Protein AF-A0A5J6V4W4-F1 (afdb_monomer_lite)

Secondary structure (DSSP, 8-state):
--PPP-------PPP-S-HHHHHHHHHHHHHHTT-HHHHHHHHHHHHHHHHHHHH---PPPP-

Foldseek 3Di:
DDDPPPPPCPVPDPDPLQPQLVVLVVQQVVQVPPDPVSNVVSVVVSVVSVVVCVVPVDDRDDD

Structure (mmCIF, N/CA/C/O backbone):
data_AF-A0A5J6V4W4-F1
#
_entry.id   AF-A0A5J6V4W4-F1
#
loop_
_atom_site.group_PDB
_atom_site.id
_atom_site.type_symbol
_atom_site.label_atom_id
_atom_site.label_alt_id
_atom_site.label_comp_id
_atom_site.label_asym_id
_atom_site.label_entity_id
_atom_site.label_seq_id
_atom_site.pdbx_PDB_ins_code
_atom_site.Cartn_x
_atom_site.Cartn_y
_atom_site.Cartn_z
_atom_site.occupancy
_atom_site.B_iso_or_equiv
_atom_site.auth_seq_id
_atom_site.auth_comp_id
_atom_site.auth_asym_id
_atom_site.auth_atom_id
_atom_site.pdbx_PDB_model_num
ATOM 1 N N . MET A 1 1 ? -41.167 -12.485 2.576 1.00 51.53 1 MET A N 1
ATOM 2 C CA . MET A 1 1 ? -40.334 -13.237 1.606 1.00 51.53 1 MET A CA 1
ATOM 3 C C . MET A 1 1 ? -40.454 -12.488 0.284 1.00 51.53 1 MET A C 1
ATOM 5 O O . MET A 1 1 ? -41.581 -12.279 -0.123 1.00 51.53 1 MET A O 1
ATOM 9 N N . LYS A 1 2 ? -39.437 -11.948 -0.383 1.00 50.16 2 LYS A N 1
ATOM 10 C CA . LYS A 1 2 ? -37.992 -12.185 -0.416 1.00 50.16 2 LYS A CA 1
ATOM 11 C C . LYS A 1 2 ? -37.296 -10.828 -0.625 1.00 50.16 2 LYS A C 1
ATOM 13 O O . LYS A 1 2 ? -37.738 -10.070 -1.483 1.00 50.16 2 LYS A O 1
ATOM 18 N N . GLY A 1 3 ? -36.229 -10.545 0.122 1.00 45.81 3 GLY A N 1
ATOM 19 C CA . GLY A 1 3 ? -35.216 -9.604 -0.358 1.00 45.81 3 GLY A CA 1
ATOM 20 C C . GLY A 1 3 ? -34.602 -10.203 -1.622 1.00 45.81 3 GLY A C 1
ATOM 21 O O . GLY A 1 3 ? -34.345 -11.410 -1.647 1.00 45.81 3 GLY A O 1
ATOM 22 N N . GLY A 1 4 ? -34.495 -9.406 -2.685 1.00 48.66 4 GLY A N 1
ATOM 23 C CA . GLY A 1 4 ? -33.850 -9.817 -3.932 1.00 48.66 4 GLY A CA 1
ATOM 24 C C . GLY A 1 4 ? -32.409 -10.275 -3.687 1.00 48.66 4 GLY A C 1
ATOM 25 O O . GLY A 1 4 ? -31.861 -9.965 -2.624 1.00 48.66 4 GLY A O 1
ATOM 26 N N . PRO A 1 5 ? -31.822 -11.049 -4.619 1.00 53.12 5 PRO A N 1
ATOM 27 C CA . PRO A 1 5 ? -30.434 -11.467 -4.499 1.00 53.12 5 PRO A CA 1
ATOM 28 C C . PRO A 1 5 ? -29.603 -10.202 -4.321 1.00 53.12 5 PRO A C 1
ATOM 30 O O . PRO A 1 5 ? -29.699 -9.275 -5.118 1.00 53.12 5 PRO A O 1
ATOM 33 N N . GLN A 1 6 ? -28.901 -10.128 -3.198 1.00 52.91 6 GLN A N 1
ATOM 34 C CA . GLN A 1 6 ? -27.885 -9.116 -2.988 1.00 52.91 6 GLN A CA 1
ATOM 35 C C . GLN A 1 6 ? -26.888 -9.361 -4.113 1.00 52.91 6 GLN A C 1
ATOM 37 O O . GLN A 1 6 ? -26.283 -10.430 -4.142 1.00 52.91 6 GLN A O 1
ATOM 42 N N . ASP A 1 7 ? -26.826 -8.453 -5.087 1.00 47.06 7 ASP A N 1
ATOM 43 C CA . ASP A 1 7 ? -25.741 -8.428 -6.051 1.00 47.06 7 ASP A CA 1
ATOM 44 C C . ASP A 1 7 ? -24.456 -8.424 -5.226 1.00 47.06 7 ASP A C 1
ATOM 46 O O . ASP A 1 7 ? -24.128 -7.451 -4.541 1.00 47.06 7 ASP A O 1
ATOM 50 N N . GLU A 1 8 ? -23.785 -9.569 -5.216 1.00 51.84 8 GLU A N 1
A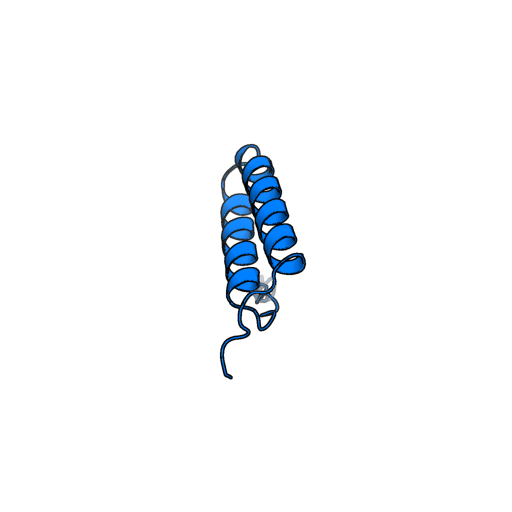TOM 51 C CA . GLU A 1 8 ? -22.448 -9.742 -4.691 1.00 51.84 8 GLU A CA 1
ATOM 52 C C . GLU A 1 8 ? -21.538 -8.939 -5.620 1.00 51.84 8 GLU A C 1
ATOM 54 O O . GLU A 1 8 ? -20.866 -9.490 -6.488 1.00 51.84 8 GLU A O 1
ATOM 59 N N . HIS A 1 9 ? -21.547 -7.612 -5.472 1.00 46.66 9 HIS A N 1
ATOM 60 C CA . HIS A 1 9 ? -20.443 -6.768 -5.886 1.00 46.66 9 HIS A CA 1
ATOM 61 C C . HIS A 1 9 ? -19.262 -7.208 -5.022 1.00 46.66 9 HIS A C 1
ATOM 63 O O . HIS A 1 9 ? -18.925 -6.601 -4.010 1.00 46.66 9 HIS A O 1
ATOM 69 N N . GLN A 1 10 ? -18.657 -8.336 -5.389 1.00 52.53 10 GLN A N 1
ATOM 70 C CA . GLN A 1 10 ? -17.237 -8.518 -5.199 1.00 52.53 10 GLN A CA 1
ATOM 71 C C . GLN A 1 10 ? -16.651 -7.322 -5.939 1.00 52.53 10 GLN A C 1
ATOM 73 O O . GLN A 1 10 ? -16.664 -7.314 -7.166 1.00 52.53 10 GLN A O 1
ATOM 78 N N . ASP A 1 11 ? -16.332 -6.253 -5.209 1.00 53.97 11 ASP A N 1
ATOM 79 C CA . ASP A 1 11 ? -15.751 -5.031 -5.750 1.00 53.97 11 ASP A CA 1
ATOM 80 C C . ASP A 1 11 ? -14.459 -5.417 -6.478 1.00 53.97 11 ASP A C 1
ATOM 82 O O . ASP A 1 11 ? -13.377 -5.496 -5.889 1.00 53.97 11 ASP A O 1
ATOM 86 N N . GLU A 1 12 ? -14.596 -5.758 -7.758 1.00 61.28 12 GLU A N 1
ATOM 87 C CA . GLU A 1 12 ? -13.507 -6.156 -8.625 1.00 61.28 12 GLU A CA 1
ATOM 88 C C . GLU A 1 12 ? -12.629 -4.921 -8.753 1.00 61.28 12 GLU A C 1
ATOM 90 O O . GLU A 1 12 ? -13.001 -3.911 -9.358 1.00 61.28 12 GLU A O 1
ATOM 95 N N . ARG A 1 13 ? -11.505 -4.938 -8.035 1.00 64.88 13 ARG A N 1
ATOM 96 C CA . ARG A 1 13 ? -10.636 -3.774 -7.976 1.00 64.88 13 ARG A CA 1
ATOM 97 C C . ARG A 1 13 ? -10.188 -3.390 -9.378 1.00 64.88 13 ARG A C 1
ATOM 99 O O . ARG A 1 13 ? -9.822 -4.275 -10.152 1.00 64.88 13 ARG A O 1
ATOM 106 N N . PRO A 1 14 ? -10.103 -2.084 -9.669 1.00 66.12 14 PRO A N 1
ATOM 107 C CA . PRO A 1 14 ? -9.481 -1.639 -10.898 1.00 66.12 14 PRO A CA 1
ATOM 108 C C . PRO A 1 14 ? -8.034 -2.139 -10.931 1.00 66.12 14 PRO A C 1
ATOM 110 O O . PRO A 1 14 ? -7.217 -1.777 -10.084 1.00 66.12 14 PRO A O 1
ATOM 113 N N . VAL A 1 15 ? -7.742 -2.992 -11.911 1.00 79.19 15 VAL A N 1
ATOM 114 C CA . VAL A 1 15 ? -6.381 -3.391 -12.267 1.00 79.19 15 VAL A CA 1
ATOM 115 C C . VAL A 1 15 ? -5.704 -2.160 -12.860 1.00 79.19 15 VAL A C 1
AT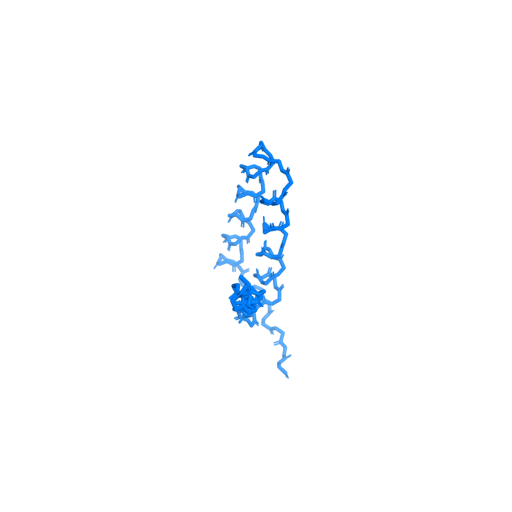OM 117 O O . VAL A 1 15 ? -6.188 -1.582 -13.834 1.00 79.19 15 VAL A O 1
ATOM 120 N N . THR A 1 16 ? -4.610 -1.721 -12.249 1.00 82.12 16 THR A N 1
ATOM 121 C CA . THR A 1 16 ? -3.912 -0.484 -12.630 1.00 82.12 16 THR A CA 1
ATOM 122 C C . THR A 1 16 ? -2.988 -0.674 -13.832 1.00 82.12 16 THR A C 1
ATOM 124 O O . THR A 1 16 ? -2.507 0.305 -14.400 1.00 82.12 16 THR A O 1
ATOM 127 N N . GLY A 1 17 ? -2.740 -1.927 -14.228 1.00 83.56 17 GLY A N 1
ATOM 128 C CA . GLY A 1 17 ? -1.786 -2.287 -15.277 1.00 83.56 17 GLY A CA 1
ATOM 129 C C . GLY A 1 17 ? -0.333 -2.292 -14.792 1.00 83.56 17 GLY A C 1
ATOM 130 O O . GLY A 1 17 ? 0.561 -2.656 -15.554 1.00 83.56 17 GLY A O 1
ATOM 131 N N . ASP A 1 18 ? -0.090 -1.933 -13.527 1.00 87.12 18 ASP A N 1
ATOM 132 C CA . ASP A 1 18 ? 1.196 -2.077 -12.854 1.00 87.12 18 ASP A CA 1
ATOM 133 C C . ASP A 1 18 ? 1.104 -3.219 -11.822 1.00 87.12 18 ASP A C 1
ATOM 135 O O . ASP A 1 18 ? 0.495 -3.047 -10.761 1.00 87.12 18 ASP A O 1
ATOM 139 N N . PRO A 1 19 ? 1.748 -4.378 -12.077 1.00 86.69 19 PRO A N 1
ATOM 140 C CA . PRO A 1 19 ? 1.686 -5.530 -11.176 1.00 86.69 19 PRO A CA 1
ATOM 141 C C . PRO A 1 19 ? 2.177 -5.236 -9.752 1.00 86.69 19 PRO A C 1
ATOM 143 O O . PRO A 1 19 ? 1.771 -5.903 -8.799 1.00 86.69 19 PRO A O 1
ATOM 146 N N . GLY A 1 20 ? 3.075 -4.259 -9.590 1.00 88.38 20 GLY A N 1
ATOM 147 C CA . GLY A 1 20 ? 3.562 -3.824 -8.287 1.00 88.38 20 GLY A CA 1
ATOM 148 C C . GLY A 1 20 ? 2.493 -3.054 -7.518 1.00 88.38 20 GLY A C 1
ATOM 149 O O . GLY A 1 20 ? 2.252 -3.353 -6.348 1.00 88.38 20 GLY A O 1
ATOM 150 N N . VAL A 1 21 ? 1.821 -2.107 -8.173 1.00 90.50 21 VAL A N 1
ATOM 151 C CA . VAL A 1 21 ? 0.713 -1.336 -7.584 1.00 90.50 21 VAL A CA 1
ATOM 152 C C . VAL A 1 21 ? -0.473 -2.244 -7.259 1.00 90.50 21 VAL A C 1
ATOM 154 O O . VAL A 1 21 ? -1.024 -2.160 -6.157 1.00 90.50 21 VAL A O 1
ATOM 157 N N . ASP A 1 22 ? -0.818 -3.160 -8.163 1.00 90.50 22 ASP A N 1
ATOM 158 C CA . ASP A 1 22 ? -1.914 -4.111 -7.962 1.00 90.50 22 ASP A CA 1
ATOM 159 C C . ASP A 1 22 ? -1.653 -5.006 -6.742 1.00 90.50 22 ASP A C 1
ATOM 161 O O . ASP A 1 22 ? -2.533 -5.183 -5.896 1.00 90.50 22 ASP A O 1
ATOM 165 N N . ARG A 1 23 ? -0.414 -5.489 -6.578 1.00 90.56 23 ARG A N 1
ATOM 166 C CA . ARG A 1 23 ? -0.007 -6.280 -5.408 1.00 90.56 23 ARG A CA 1
ATOM 167 C C . ARG A 1 23 ? -0.042 -5.479 -4.108 1.00 90.56 23 ARG A C 1
ATOM 169 O O . ARG A 1 23 ? -0.553 -5.973 -3.111 1.00 90.56 23 ARG A O 1
ATOM 176 N N . ILE A 1 24 ? 0.469 -4.246 -4.104 1.00 92.19 24 ILE A N 1
ATOM 177 C CA . ILE A 1 24 ? 0.447 -3.393 -2.901 1.00 92.19 24 ILE A CA 1
ATOM 178 C C . ILE A 1 24 ? -0.995 -3.131 -2.458 1.00 92.19 24 ILE A C 1
ATOM 180 O O . ILE A 1 24 ? -1.305 -3.176 -1.267 1.00 92.19 24 ILE A O 1
ATOM 184 N N . THR A 1 25 ? -1.883 -2.890 -3.420 1.00 90.62 25 THR A N 1
ATOM 185 C CA . THR A 1 25 ? -3.303 -2.685 -3.142 1.00 90.62 25 THR A CA 1
ATOM 186 C C . THR A 1 25 ? -3.920 -3.978 -2.604 1.00 90.62 25 THR A C 1
ATOM 188 O O . THR A 1 25 ? -4.682 -3.921 -1.635 1.00 90.62 25 THR A O 1
ATOM 191 N N . ALA A 1 26 ? -3.567 -5.141 -3.181 1.00 90.00 26 ALA A N 1
ATOM 192 C CA . ALA A 1 26 ? -3.955 -6.480 -2.717 1.00 90.00 26 ALA A CA 1
ATOM 193 C C . ALA A 1 26 ? -3.665 -6.709 -1.242 1.00 90.00 26 ALA A C 1
ATOM 195 O O . ALA A 1 26 ? -4.603 -6.957 -0.480 1.00 90.00 26 ALA A O 1
ATOM 196 N N . ASP A 1 27 ? -2.410 -6.517 -0.856 1.00 90.44 27 ASP A N 1
ATOM 197 C CA . ASP A 1 27 ? -1.946 -6.697 0.514 1.00 90.44 27 ASP A CA 1
ATOM 198 C C . ASP A 1 27 ? -2.688 -5.763 1.490 1.00 90.44 27 ASP A C 1
ATOM 200 O O . ASP A 1 27 ? -3.093 -6.184 2.574 1.00 90.44 27 ASP A O 1
ATOM 204 N N . LEU A 1 28 ? -2.922 -4.502 1.097 1.00 91.12 28 LEU A N 1
ATOM 205 C CA . LEU A 1 28 ? -3.612 -3.527 1.945 1.00 91.12 28 LEU A CA 1
ATOM 206 C C . LEU A 1 28 ? -5.067 -3.923 2.229 1.00 91.12 28 LEU A C 1
ATOM 208 O O . LEU A 1 28 ? -5.504 -3.854 3.375 1.00 91.12 28 LEU A O 1
ATOM 212 N N . GLN A 1 29 ? -5.822 -4.346 1.212 1.00 89.19 29 GLN A N 1
ATOM 213 C CA . GLN A 1 29 ? -7.212 -4.767 1.424 1.00 89.19 29 GLN A CA 1
ATOM 214 C C . GLN A 1 29 ? -7.315 -5.994 2.325 1.00 89.19 29 GLN A C 1
ATOM 216 O O . GLN A 1 29 ? -8.217 -6.051 3.157 1.00 89.19 29 GLN A O 1
ATOM 221 N N . GLN A 1 30 ? -6.396 -6.951 2.181 1.00 88.50 30 GLN A N 1
ATOM 222 C CA . GLN A 1 30 ? -6.367 -8.116 3.059 1.00 88.50 30 GLN A CA 1
ATOM 223 C C . GLN A 1 30 ? -6.170 -7.685 4.519 1.00 88.50 30 GLN A C 1
ATOM 225 O O . GLN A 1 30 ? -6.935 -8.098 5.385 1.00 88.50 30 GLN A O 1
ATOM 230 N N . ALA A 1 31 ? -5.223 -6.777 4.779 1.00 88.06 31 ALA A N 1
ATOM 231 C CA . ALA A 1 31 ? -4.962 -6.270 6.126 1.00 88.06 31 ALA A CA 1
ATOM 232 C C . ALA A 1 31 ? -6.140 -5.477 6.725 1.00 88.06 31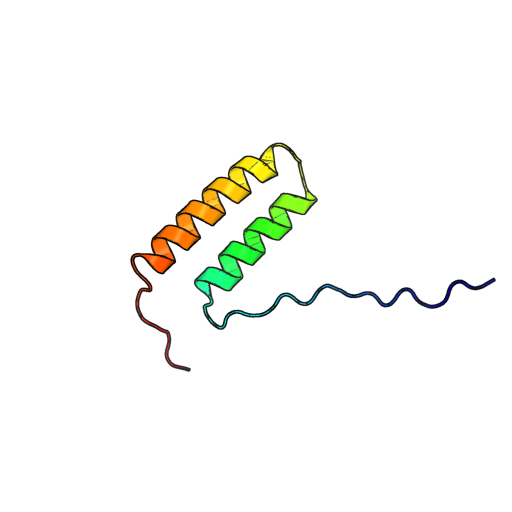 ALA A C 1
ATOM 234 O O . ALA A 1 31 ? -6.350 -5.494 7.936 1.00 88.06 31 ALA A O 1
ATOM 235 N N . MET A 1 32 ? -6.938 -4.802 5.890 1.00 83.62 32 MET A N 1
ATOM 236 C CA . MET A 1 32 ? -8.142 -4.083 6.328 1.00 83.62 32 MET A CA 1
ATOM 237 C C . MET A 1 32 ? -9.269 -5.002 6.824 1.00 83.62 32 MET A C 1
ATOM 239 O O . MET A 1 32 ? -10.142 -4.531 7.551 1.00 83.62 32 MET A O 1
ATOM 243 N N . GLY A 1 33 ? -9.262 -6.287 6.452 1.00 79.94 33 GLY A N 1
ATOM 244 C CA . GLY A 1 33 ? -10.272 -7.267 6.861 1.00 79.94 33 GLY A CA 1
ATOM 245 C C . GLY A 1 33 ? -9.986 -7.988 8.183 1.00 79.94 33 GLY A C 1
ATOM 246 O O . GLY A 1 33 ? -10.844 -8.736 8.645 1.00 79.94 33 GLY A O 1
ATOM 247 N N . GLU A 1 34 ? -8.806 -7.793 8.779 1.00 75.75 34 GLU A N 1
ATOM 248 C CA . GLU A 1 34 ? -8.339 -8.593 9.920 1.00 75.75 34 GLU A CA 1
ATOM 249 C C . GLU A 1 34 ? -8.425 -7.840 11.259 1.00 75.75 34 GLU A C 1
ATOM 251 O O . GLU A 1 34 ? -9.208 -8.226 12.128 1.00 75.75 34 GLU A O 1
ATOM 256 N N . ASP A 1 35 ? -7.638 -6.773 11.441 1.00 82.25 35 ASP A N 1
ATOM 257 C CA . ASP A 1 35 ? -7.463 -6.096 12.736 1.00 82.25 35 ASP A CA 1
ATOM 258 C C . ASP A 1 35 ? -7.205 -4.583 12.557 1.00 82.25 35 ASP A C 1
ATOM 260 O O . ASP A 1 35 ? -6.257 -4.213 11.854 1.00 82.25 35 ASP A O 1
ATOM 264 N N . PRO A 1 36 ? -7.982 -3.693 13.215 1.00 78.69 36 PRO A N 1
ATOM 265 C CA . PRO A 1 36 ? -7.795 -2.240 13.168 1.00 78.69 36 PRO A CA 1
ATOM 266 C C . PRO A 1 36 ? -6.370 -1.748 13.466 1.00 78.69 36 PRO A C 1
ATOM 268 O O . PRO A 1 36 ? -5.929 -0.772 12.855 1.00 78.69 36 PRO A O 1
ATOM 271 N N . GLU A 1 37 ? -5.634 -2.393 14.375 1.00 79.75 37 GLU A N 1
ATOM 272 C CA . GLU A 1 37 ? -4.257 -1.993 14.704 1.00 79.75 37 GLU A CA 1
ATOM 273 C C . GLU A 1 37 ? -3.277 -2.345 13.575 1.00 79.75 37 GLU A C 1
ATOM 275 O O . GLU A 1 37 ? -2.318 -1.613 13.308 1.00 79.75 37 GLU A O 1
ATOM 280 N N . GLN A 1 38 ? -3.552 -3.422 12.838 1.00 83.50 38 GLN A N 1
ATOM 281 C CA . GLN A 1 38 ? -2.752 -3.830 11.684 1.00 83.50 38 GLN A CA 1
ATOM 282 C C . GLN A 1 38 ? -3.010 -2.949 10.458 1.00 83.50 38 GLN A C 1
ATOM 284 O O . GLN A 1 38 ? -2.105 -2.763 9.640 1.00 83.50 38 GLN A O 1
ATOM 289 N N . VAL A 1 39 ? -4.189 -2.321 10.368 1.00 88.88 39 VAL A N 1
ATOM 290 C CA . VAL A 1 39 ? -4.541 -1.411 9.267 1.00 88.88 39 VAL A CA 1
ATOM 291 C C . VAL A 1 39 ? -3.586 -0.224 9.179 1.00 88.88 39 VAL A C 1
ATOM 293 O O . VAL A 1 39 ? -3.171 0.142 8.082 1.00 88.88 39 VAL A O 1
ATOM 296 N N . VAL A 1 40 ? -3.186 0.371 10.307 1.00 90.38 40 VAL A N 1
ATOM 297 C CA . VAL A 1 40 ? -2.282 1.538 10.305 1.00 90.38 40 VAL A CA 1
ATOM 298 C C . VAL A 1 40 ? -0.893 1.159 9.789 1.00 90.38 40 VAL A C 1
ATOM 300 O O . VAL A 1 40 ? -0.314 1.871 8.960 1.00 90.38 40 VAL A O 1
ATOM 303 N N . THR A 1 41 ? -0.373 0.015 10.235 1.00 90.94 41 THR A N 1
ATOM 304 C CA . THR A 1 41 ? 0.908 -0.524 9.765 1.00 90.94 41 THR A CA 1
ATOM 305 C C . THR A 1 41 ? 0.842 -0.854 8.275 1.00 90.94 41 THR A C 1
ATOM 307 O O . THR A 1 41 ? 1.718 -0.437 7.516 1.00 90.94 41 THR A O 1
ATOM 310 N N . ALA A 1 42 ? -0.227 -1.521 7.834 1.00 91.69 42 ALA A N 1
ATOM 311 C CA . ALA A 1 42 ? -0.439 -1.872 6.435 1.00 91.69 42 ALA A CA 1
ATOM 312 C C . ALA A 1 42 ? -0.579 -0.635 5.534 1.00 91.69 42 ALA A C 1
ATOM 314 O O . ALA A 1 42 ? 0.041 -0.581 4.473 1.00 91.69 42 ALA A O 1
ATOM 315 N N . LEU A 1 43 ? -1.314 0.394 5.971 1.00 93.81 43 LEU A N 1
ATOM 316 C CA . LEU A 1 43 ? -1.441 1.670 5.257 1.00 93.81 43 LEU A CA 1
ATOM 317 C C . LEU A 1 43 ? -0.095 2.382 5.121 1.00 93.81 43 LEU A C 1
ATOM 319 O O . LEU A 1 43 ? 0.245 2.862 4.040 1.00 93.81 43 LEU A O 1
ATOM 323 N N . THR A 1 44 ? 0.683 2.438 6.201 1.00 94.69 44 THR A N 1
ATOM 324 C CA . THR A 1 44 ? 1.999 3.093 6.205 1.00 94.69 44 THR A CA 1
ATOM 325 C C . THR A 1 44 ? 2.970 2.383 5.259 1.00 94.69 44 THR A C 1
ATOM 327 O O . THR A 1 44 ? 3.668 3.020 4.466 1.00 94.69 44 THR A O 1
ATOM 330 N N . GLU A 1 45 ? 2.988 1.052 5.303 1.00 94.31 45 GLU A N 1
ATOM 331 C CA . GLU A 1 45 ? 3.814 0.211 4.441 1.00 94.31 45 GLU A CA 1
ATOM 332 C C . GLU A 1 45 ? 3.392 0.338 2.965 1.00 94.31 45 GLU A C 1
ATOM 334 O O . GLU A 1 45 ? 4.244 0.541 2.095 1.00 94.31 45 GLU A O 1
ATOM 339 N N . ALA A 1 46 ? 2.085 0.299 2.680 1.00 94.38 46 ALA A N 1
ATOM 340 C CA . ALA A 1 46 ? 1.540 0.497 1.340 1.00 94.38 46 ALA A CA 1
ATOM 341 C C . ALA A 1 46 ? 1.898 1.885 0.789 1.00 94.38 46 ALA A C 1
ATOM 343 O O . ALA A 1 46 ? 2.393 1.990 -0.333 1.00 94.38 46 ALA A O 1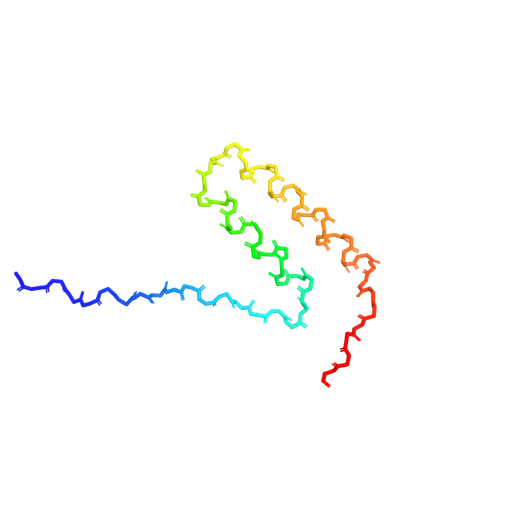
ATOM 344 N N . HIS A 1 47 ? 1.749 2.941 1.597 1.00 95.06 47 HIS A N 1
ATOM 345 C CA . HIS A 1 47 ? 2.135 4.299 1.218 1.00 95.06 47 HIS A CA 1
ATOM 346 C C . HIS A 1 47 ? 3.621 4.387 0.849 1.00 95.06 47 HIS A C 1
ATOM 348 O O . HIS A 1 47 ? 3.958 4.922 -0.208 1.00 95.06 47 HIS A O 1
ATOM 354 N N . ARG A 1 48 ? 4.515 3.815 1.671 1.00 94.25 48 ARG A N 1
ATOM 355 C CA . ARG A 1 48 ? 5.963 3.810 1.399 1.00 94.25 48 ARG A CA 1
ATOM 356 C C . ARG A 1 48 ? 6.288 3.112 0.077 1.00 94.25 48 ARG A C 1
ATOM 358 O O . ARG A 1 48 ? 7.097 3.619 -0.696 1.00 94.25 48 ARG A O 1
ATOM 365 N N . ARG A 1 49 ? 5.664 1.960 -0.191 1.00 92.62 49 ARG A N 1
ATOM 366 C CA . ARG A 1 49 ? 5.895 1.183 -1.421 1.00 92.62 49 ARG A CA 1
ATOM 367 C C . ARG A 1 49 ? 5.368 1.904 -2.664 1.00 92.62 49 ARG A C 1
ATOM 369 O O . ARG A 1 49 ? 6.065 1.939 -3.673 1.00 92.62 49 ARG A O 1
ATOM 376 N N . LEU A 1 50 ? 4.193 2.529 -2.579 1.00 92.38 50 LEU A N 1
ATOM 377 C CA . LEU A 1 50 ? 3.639 3.337 -3.669 1.00 92.38 50 LEU A CA 1
ATOM 378 C C . LEU A 1 50 ? 4.506 4.571 -3.952 1.00 92.38 50 LEU A C 1
ATOM 380 O O . LEU A 1 50 ? 4.802 4.854 -5.108 1.00 92.38 50 LEU A O 1
ATOM 384 N N . GLN A 1 51 ? 4.982 5.262 -2.913 1.00 93.19 51 GLN A N 1
ATOM 385 C CA . GLN A 1 51 ? 5.907 6.389 -3.074 1.00 93.19 51 GLN A CA 1
ATOM 386 C C . GLN A 1 51 ? 7.234 5.972 -3.711 1.00 93.19 51 GLN A C 1
ATOM 388 O O . GLN A 1 51 ? 7.737 6.662 -4.600 1.00 93.19 51 GLN A O 1
ATOM 393 N N . ALA A 1 52 ? 7.788 4.826 -3.304 1.00 90.44 52 ALA A N 1
ATOM 394 C CA . ALA A 1 52 ? 8.985 4.275 -3.931 1.00 90.44 52 ALA A CA 1
ATOM 395 C C . ALA A 1 52 ? 8.750 3.986 -5.422 1.00 90.44 52 ALA A C 1
ATOM 397 O O . ALA A 1 52 ? 9.585 4.345 -6.242 1.00 90.44 52 ALA A O 1
ATOM 398 N N . ARG A 1 53 ? 7.586 3.426 -5.779 1.00 86.44 53 ARG A N 1
ATOM 399 C CA . ARG A 1 53 ? 7.200 3.141 -7.169 1.00 86.44 53 ARG A CA 1
ATOM 400 C C . ARG A 1 53 ? 7.010 4.406 -8.010 1.00 86.44 53 ARG A C 1
ATOM 402 O O . ARG A 1 53 ? 7.366 4.413 -9.178 1.00 86.44 53 ARG A O 1
ATOM 409 N N . LEU A 1 54 ? 6.464 5.474 -7.432 1.00 87.12 54 LEU A N 1
ATOM 410 C CA . LEU A 1 54 ? 6.337 6.769 -8.112 1.00 87.12 54 LEU A CA 1
ATOM 411 C C . LEU A 1 54 ? 7.696 7.450 -8.315 1.00 87.12 54 LEU A C 1
ATOM 413 O O . LEU A 1 54 ? 7.901 8.122 -9.322 1.00 87.12 54 LEU A O 1
ATOM 417 N N . SER A 1 55 ? 8.610 7.281 -7.358 1.00 87.00 55 SER A N 1
ATOM 418 C CA . SER A 1 55 ? 9.953 7.870 -7.404 1.00 87.00 55 SER A CA 1
ATOM 419 C C . SER A 1 55 ? 10.894 7.101 -8.336 1.00 87.00 55 SER A C 1
ATOM 421 O O . SER A 1 55 ? 11.745 7.707 -8.982 1.00 87.00 55 SER A O 1
ATOM 423 N N . ASP A 1 56 ? 10.730 5.780 -8.415 1.00 82.75 56 ASP A N 1
ATOM 424 C CA . ASP A 1 56 ? 11.433 4.887 -9.331 1.00 82.75 56 ASP A CA 1
ATOM 425 C C . ASP A 1 56 ? 10.449 3.832 -9.878 1.00 82.75 56 ASP A C 1
ATOM 427 O O . ASP A 1 56 ? 10.212 2.787 -9.254 1.00 82.75 56 ASP A O 1
ATOM 431 N N . PRO A 1 57 ? 9.844 4.091 -11.050 1.00 70.31 57 PRO A N 1
ATOM 432 C CA . PRO A 1 57 ? 8.861 3.197 -11.647 1.00 70.31 57 PRO A CA 1
ATOM 433 C C . PRO A 1 57 ? 9.484 1.934 -12.244 1.00 70.31 57 PRO A C 1
ATOM 435 O O . PRO A 1 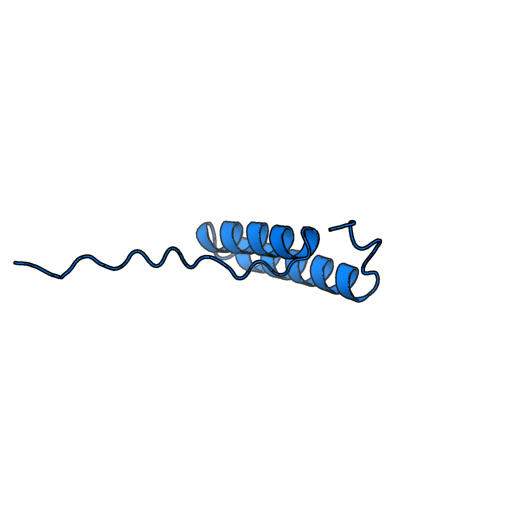57 ? 8.758 1.140 -12.843 1.00 70.31 57 PRO A O 1
ATOM 438 N N . GLY A 1 58 ? 10.788 1.679 -12.065 1.00 69.06 58 GLY A N 1
ATOM 439 C CA . GLY A 1 58 ? 11.477 0.506 -12.599 1.00 69.06 58 GLY A CA 1
ATOM 440 C C . GLY A 1 58 ? 11.231 0.276 -14.102 1.00 69.06 58 GLY A C 1
ATOM 441 O O . GLY A 1 58 ? 10.720 1.146 -14.810 1.00 69.06 58 GLY A O 1
ATOM 442 N N . PRO A 1 59 ? 11.590 -0.901 -14.635 1.00 63.06 59 PRO A N 1
ATOM 443 C CA . PRO A 1 59 ? 11.245 -1.251 -16.006 1.00 63.06 59 PRO A CA 1
ATOM 444 C C . PRO A 1 59 ? 9.746 -1.561 -16.112 1.00 63.06 59 PRO A C 1
ATOM 446 O O . PRO A 1 59 ? 9.218 -2.387 -15.366 1.00 63.06 59 PRO A O 1
ATOM 449 N N . THR A 1 60 ? 9.055 -0.921 -17.057 1.00 57.75 60 THR A N 1
ATOM 450 C CA . THR A 1 60 ? 7.703 -1.325 -17.460 1.00 57.75 60 THR A CA 1
ATOM 451 C C . THR A 1 60 ? 7.804 -2.708 -18.117 1.00 57.75 60 THR A C 1
ATOM 453 O O . THR A 1 60 ? 8.551 -2.840 -19.092 1.00 57.75 60 THR A O 1
ATOM 456 N N . PRO A 1 61 ? 7.140 -3.757 -17.596 1.00 52.66 61 PRO A N 1
ATOM 457 C CA . PRO A 1 61 ? 7.186 -5.067 -18.232 1.00 52.66 61 PRO A CA 1
ATOM 458 C C . PRO A 1 61 ? 6.613 -4.976 -19.659 1.00 52.66 61 PRO A C 1
ATOM 460 O O . PRO A 1 61 ? 5.673 -4.206 -19.884 1.00 52.66 61 PRO A O 1
ATOM 463 N N . PRO A 1 62 ? 7.183 -5.709 -20.633 1.00 49.16 62 PRO A N 1
ATOM 464 C CA . PRO A 1 62 ? 6.621 -5.764 -21.976 1.00 49.16 62 PRO A CA 1
ATOM 465 C C . PRO A 1 62 ? 5.203 -6.347 -21.905 1.00 49.16 62 PRO A C 1
ATOM 467 O O . PRO A 1 62 ? 4.981 -7.328 -21.194 1.00 49.16 62 PRO A O 1
ATOM 470 N N . GLN A 1 63 ? 4.270 -5.692 -22.602 1.00 51.41 63 GLN A N 1
ATOM 471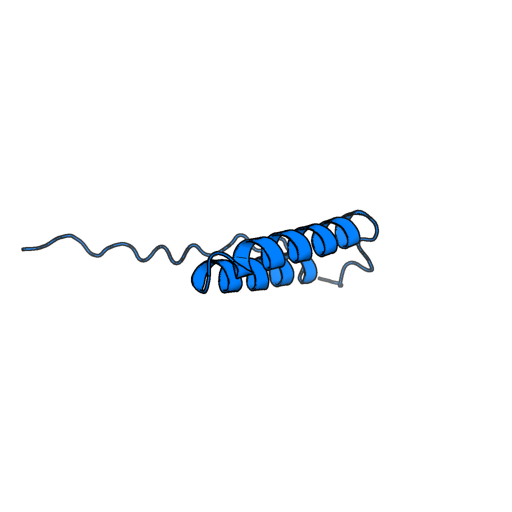 C CA . GLN A 1 63 ? 2.878 -6.134 -22.738 1.00 51.41 63 GLN A CA 1
ATOM 472 C C . GLN A 1 63 ? 2.764 -7.406 -23.578 1.00 51.41 63 GLN A C 1
ATOM 474 O O . GLN A 1 63 ? 3.574 -7.556 -24.524 1.00 51.41 63 GLN A O 1
#

Organism: NCBI:txid2593973

Sequence (63 aa):
MKGGPQDEHQDERPVTGDPGVDRITADLQQAMGEDPEQVVTALTEAHRRLQARLSDPGPTPPQ

pLDDT: mean 77.18, std 16.59, range [45.81, 95.06]

Radius of gyration: 16.03 Å; chains: 1; bounding box: 52×21×37 Å